Protein AF-A0A7Y2XY31-F1 (afdb_monomer_lite)

Sequence (156 aa):
AKDCLEGRDSQYEDIRRGGICPFLEDECCSIYPARPFSCRCFASTVCCRNGGNALLPPEYLSAATAVSQIIEHVGQFSLWGTLIDVLTQQAVAAEYCSGSRFDDNFAVARENCLMAKPLAGFLIEDEHYEKVTGLVEDILSARLSGRSIEDILNNR

Secondary structure (DSSP, 8-state):
-HHHHTT--------------TTEETTEETTGGG--HHHHS---SS---TTPPPP--HHHHHHHHHHHHHHHHHTTTSEES-HHHHHHHHHHHTT---SHHHHHHHHHHHHHPEEP---------GGGHHHHHHHHHHHHH-EETTEEHHHHHTT-

Radius of gyration: 18.03 Å; chains: 1; bounding box: 48×36×47 Å

Foldseek 3Di:
DVCVVVVHDDPDDPPPPDDDDPQQDPNDRVPVVVDDLVVVLDDAPDDADVVGDGHDDPLSVLLSQQVVLLVLLLQAQQKDADPQLNVLCVCVVVVVDDDDVSVVSPVVSVVGIDGRHHRPDGPGDPVNCVVNVVVVVVQQQDDDPRDGSVCVSVVD

Structure (mmCIF, N/CA/C/O backbone):
data_AF-A0A7Y2XY31-F1
#
_entry.id   AF-A0A7Y2XY31-F1
#
loop_
_atom_site.group_PDB
_atom_site.id
_atom_site.type_symbol
_atom_site.label_atom_id
_atom_site.label_alt_id
_atom_site.label_comp_id
_atom_site.label_asym_id
_atom_site.label_entity_id
_atom_site.label_seq_id
_atom_site.pdbx_PDB_ins_code
_atom_site.Cartn_x
_atom_site.Cartn_y
_atom_site.Cartn_z
_atom_site.occupancy
_atom_site.B_iso_or_equiv
_atom_site.auth_seq_id
_atom_site.auth_comp_id
_atom_site.auth_asym_id
_atom_site.auth_atom_id
_atom_site.pdbx_PDB_model_num
ATOM 1 N N . ALA A 1 1 ? -3.353 12.733 0.406 1.00 57.41 1 ALA A N 1
ATOM 2 C CA . ALA A 1 1 ? -3.757 12.595 1.822 1.00 57.41 1 ALA A CA 1
ATOM 3 C C . ALA A 1 1 ? -3.405 13.829 2.643 1.00 57.41 1 ALA A C 1
ATOM 5 O O . ALA A 1 1 ? -4.330 14.505 3.055 1.00 57.41 1 ALA A O 1
ATOM 6 N N . LYS A 1 2 ? -2.117 14.168 2.836 1.00 63.81 2 LYS A N 1
ATOM 7 C CA . LYS A 1 2 ? -1.704 15.355 3.614 1.00 63.81 2 LYS A CA 1
ATOM 8 C C . LYS A 1 2 ? -2.387 16.649 3.157 1.00 63.81 2 LYS A C 1
ATOM 10 O O . LYS A 1 2 ? -2.986 17.321 3.979 1.00 63.81 2 LYS A O 1
ATOM 15 N N . ASP A 1 3 ? -2.322 16.976 1.866 1.00 69.19 3 ASP A N 1
ATOM 16 C CA . ASP A 1 3 ? -2.943 18.206 1.356 1.00 69.19 3 ASP A CA 1
ATOM 17 C C . ASP A 1 3 ? -4.454 18.217 1.599 1.00 69.19 3 ASP A C 1
ATOM 19 O O . ASP A 1 3 ? -4.955 19.171 2.177 1.00 69.19 3 ASP A O 1
ATOM 23 N N . CYS A 1 4 ? -5.151 17.113 1.307 1.00 67.75 4 CYS A N 1
ATOM 24 C CA . CYS A 1 4 ? -6.585 16.979 1.580 1.00 67.75 4 CYS A CA 1
ATOM 25 C C . CYS A 1 4 ? -6.923 17.119 3.077 1.00 67.75 4 CYS A C 1
ATOM 27 O O . CYS A 1 4 ? -7.852 17.838 3.425 1.00 67.75 4 CYS A O 1
ATOM 29 N N . LEU A 1 5 ? -6.155 16.474 3.967 1.00 65.88 5 LEU A N 1
ATOM 30 C CA . LEU A 1 5 ? -6.322 16.575 5.426 1.00 65.88 5 LEU A CA 1
ATOM 31 C C . LEU A 1 5 ? -6.022 17.985 5.955 1.00 65.88 5 LEU A C 1
ATOM 33 O O . LEU A 1 5 ? -6.547 18.385 6.987 1.00 65.88 5 LEU A O 1
ATOM 37 N N . GLU A 1 6 ? -5.188 18.742 5.246 1.00 78.38 6 GLU A N 1
ATOM 38 C CA . GLU A 1 6 ? -4.853 20.132 5.553 1.00 78.38 6 GLU A CA 1
ATOM 39 C C . GLU A 1 6 ? -5.737 21.134 4.780 1.00 78.38 6 GLU A C 1
ATOM 41 O O . GLU A 1 6 ? -5.449 22.331 4.780 1.00 78.38 6 GLU A O 1
ATOM 46 N N . GLY A 1 7 ? -6.811 20.663 4.128 1.00 75.69 7 GLY A N 1
ATOM 47 C CA . GLY A 1 7 ? -7.782 21.496 3.409 1.00 75.69 7 GLY A CA 1
ATOM 48 C C . GLY A 1 7 ? -7.240 22.157 2.137 1.00 75.69 7 GLY A C 1
ATOM 49 O O . GLY A 1 7 ? -7.753 23.194 1.722 1.00 75.69 7 GLY A O 1
ATOM 50 N N . ARG A 1 8 ? -6.183 21.600 1.538 1.00 79.06 8 ARG A N 1
ATOM 51 C CA . ARG A 1 8 ? -5.575 22.077 0.291 1.00 79.06 8 ARG A CA 1
ATOM 52 C C . ARG A 1 8 ? -5.912 21.165 -0.883 1.00 79.06 8 ARG A C 1
ATOM 54 O O . ARG A 1 8 ? -5.829 19.940 -0.777 1.00 79.06 8 ARG A O 1
ATOM 61 N N . ASP A 1 9 ? -6.180 21.783 -2.028 1.00 70.62 9 ASP A N 1
ATOM 62 C CA . ASP A 1 9 ? -6.310 21.080 -3.302 1.00 70.62 9 ASP A CA 1
ATOM 63 C C . ASP A 1 9 ? -4.943 20.594 -3.795 1.00 70.62 9 ASP A C 1
ATOM 65 O O . ASP A 1 9 ? -3.939 21.310 -3.733 1.00 70.62 9 ASP A O 1
ATOM 69 N N . SER A 1 10 ? -4.894 19.360 -4.299 1.00 61.75 10 SER A N 1
ATOM 70 C CA . SER A 1 10 ? -3.660 18.803 -4.850 1.00 61.75 10 SER A CA 1
ATOM 71 C C . SER A 1 10 ? -3.413 19.332 -6.265 1.00 61.75 10 SER A C 1
ATOM 73 O O . SER A 1 10 ? -4.309 19.266 -7.103 1.00 61.75 10 SER A O 1
ATOM 75 N N . GLN A 1 11 ? -2.191 19.778 -6.563 1.00 58.38 11 GLN A N 1
ATOM 76 C CA . GLN A 1 11 ? -1.798 20.279 -7.892 1.00 58.38 11 GLN A CA 1
ATOM 77 C C . GLN A 1 11 ? -1.346 19.169 -8.864 1.00 58.38 11 GLN A C 1
ATOM 79 O O . GLN A 1 11 ? -0.519 19.418 -9.738 1.00 58.38 11 GLN A O 1
ATOM 84 N N . TYR A 1 12 ? -1.813 17.926 -8.706 1.00 55.22 12 TYR A N 1
ATOM 85 C CA . TYR A 1 12 ? -1.377 16.832 -9.581 1.00 55.22 12 TYR A CA 1
ATOM 86 C C . TYR A 1 12 ? -1.921 17.024 -11.006 1.00 55.22 12 TYR A C 1
ATOM 88 O O . TYR A 1 12 ? -3.079 16.719 -11.285 1.00 55.22 12 TYR A O 1
ATOM 96 N N . GLU A 1 13 ? -1.074 17.494 -11.923 1.00 46.34 13 GLU A N 1
ATOM 97 C CA . GLU A 1 13 ? -1.284 17.301 -13.357 1.00 46.34 13 GLU A CA 1
ATOM 98 C C . GLU A 1 13 ? -1.057 15.818 -13.699 1.00 46.34 13 GLU A C 1
ATOM 100 O O . GLU A 1 13 ? -0.064 15.212 -13.288 1.00 46.34 13 GLU A O 1
ATOM 105 N N . ASP A 1 14 ? -2.003 15.223 -14.429 1.00 45.12 14 ASP A N 1
ATOM 106 C CA . ASP A 1 14 ? -2.063 13.794 -14.766 1.00 45.12 14 ASP A CA 1
ATOM 107 C C . ASP A 1 14 ? -0.974 13.412 -15.789 1.00 45.12 14 ASP A C 1
ATOM 109 O O . ASP A 1 14 ? -1.248 13.109 -16.949 1.00 45.12 14 ASP A O 1
ATOM 113 N N . ILE A 1 15 ? 0.300 13.422 -15.384 1.00 44.75 15 ILE A N 1
ATOM 114 C CA . ILE A 1 15 ? 1.394 12.842 -16.174 1.00 44.75 15 ILE A CA 1
ATOM 115 C C . ILE A 1 15 ? 1.423 11.333 -15.905 1.00 44.75 15 ILE A C 1
ATOM 117 O O . ILE A 1 15 ? 2.388 10.770 -15.386 1.00 44.75 15 ILE A O 1
ATOM 121 N N . ARG A 1 16 ? 0.349 10.631 -16.273 1.00 47.75 16 ARG A N 1
ATOM 122 C CA . ARG A 1 16 ? 0.368 9.169 -16.347 1.00 47.75 16 ARG A CA 1
ATOM 123 C C . ARG A 1 16 ? 1.194 8.736 -17.554 1.00 47.75 16 ARG A C 1
ATOM 125 O O . ARG A 1 16 ? 0.671 8.489 -18.637 1.00 47.75 16 ARG A O 1
ATOM 132 N N . ARG A 1 17 ? 2.507 8.571 -17.371 1.00 47.91 17 ARG A N 1
ATOM 133 C CA . ARG A 1 17 ? 3.322 7.740 -18.276 1.00 47.91 17 ARG A CA 1
ATOM 134 C C . ARG A 1 17 ? 3.030 6.267 -17.976 1.00 47.91 17 ARG A C 1
ATOM 136 O O . ARG A 1 17 ? 3.805 5.587 -17.316 1.00 47.91 17 ARG A O 1
ATOM 143 N N . GLY A 1 18 ? 1.854 5.800 -18.394 1.00 56.00 18 GLY A N 1
ATOM 144 C CA . GLY A 1 18 ? 1.438 4.409 -18.231 1.00 56.00 18 GLY A CA 1
ATOM 145 C C . GLY A 1 18 ? 2.187 3.491 -19.198 1.00 56.00 18 GLY A C 1
ATOM 146 O O . GLY A 1 18 ? 2.050 3.631 -20.410 1.00 56.00 18 GLY A O 1
ATOM 147 N N . GLY A 1 19 ? 2.966 2.554 -18.659 1.00 70.12 19 GLY A N 1
ATOM 148 C CA . GLY A 1 19 ? 3.521 1.409 -19.383 1.00 70.12 19 GLY A CA 1
ATOM 149 C C . GLY A 1 19 ? 2.892 0.100 -18.902 1.00 70.12 19 GLY A C 1
ATOM 150 O O . GLY A 1 19 ? 2.229 0.064 -17.864 1.00 70.12 19 GLY A O 1
ATOM 151 N N . ILE A 1 20 ? 3.103 -0.987 -19.646 1.00 81.88 20 ILE A N 1
ATOM 152 C CA . ILE A 1 20 ? 2.736 -2.334 -19.187 1.00 81.88 20 ILE A CA 1
ATOM 153 C C . ILE A 1 20 ? 3.560 -2.653 -17.931 1.00 81.88 20 ILE A C 1
ATOM 155 O O . ILE A 1 20 ? 4.751 -2.344 -17.874 1.00 81.88 20 ILE A O 1
ATOM 159 N N . CYS A 1 21 ? 2.928 -3.255 -16.919 1.00 87.62 21 CYS A N 1
ATOM 160 C CA . CYS A 1 21 ? 3.628 -3.697 -15.714 1.00 87.62 21 CYS A CA 1
ATOM 161 C C . CYS A 1 21 ? 4.792 -4.631 -16.099 1.00 87.62 21 CYS A C 1
ATOM 163 O O . CYS A 1 21 ? 4.551 -5.610 -16.804 1.00 87.62 21 CYS A O 1
ATOM 165 N N . PRO A 1 22 ? 6.029 -4.393 -15.622 1.00 90.12 22 PRO A N 1
ATOM 166 C CA . PRO A 1 22 ? 7.181 -5.214 -16.002 1.00 90.12 22 PRO A CA 1
ATOM 167 C C . PRO A 1 22 ? 7.117 -6.648 -15.457 1.00 90.12 22 PRO A C 1
ATOM 169 O O . PRO A 1 22 ? 7.883 -7.493 -15.899 1.00 90.12 22 PRO A O 1
ATOM 172 N N . PHE A 1 23 ? 6.210 -6.926 -14.515 1.00 93.31 23 PHE A N 1
ATOM 173 C CA . PHE A 1 23 ? 5.961 -8.261 -13.964 1.00 93.31 23 PHE A CA 1
ATOM 174 C C . PHE A 1 23 ? 4.753 -8.959 -14.605 1.00 93.31 23 PHE A C 1
ATOM 176 O O . PHE A 1 23 ? 4.209 -9.892 -14.016 1.00 93.31 23 PHE A O 1
ATOM 183 N N . LEU A 1 24 ? 4.244 -8.448 -15.730 1.00 92.25 24 LEU A N 1
ATOM 184 C CA . LEU A 1 24 ? 3.150 -9.076 -16.462 1.00 92.25 24 LEU A CA 1
ATOM 185 C C . LEU A 1 24 ? 3.720 -10.104 -17.447 1.00 92.25 24 LEU A C 1
ATOM 187 O O . LEU A 1 24 ? 4.385 -9.739 -18.412 1.00 92.25 24 LEU A O 1
ATOM 191 N N . GLU A 1 25 ? 3.418 -11.374 -17.210 1.00 94.38 25 GLU A N 1
ATOM 192 C CA . GLU A 1 25 ? 3.801 -12.526 -18.028 1.00 94.38 25 GLU A CA 1
ATOM 193 C C . GLU A 1 25 ? 2.535 -13.336 -18.320 1.00 94.38 25 GLU A C 1
ATOM 195 O O . GLU A 1 25 ? 1.814 -13.699 -17.391 1.00 94.38 25 GLU A O 1
ATOM 200 N N . ASP A 1 26 ? 2.223 -13.567 -19.598 1.00 91.94 26 ASP A N 1
ATOM 201 C CA . ASP A 1 26 ? 1.015 -14.288 -20.037 1.00 91.94 26 ASP A CA 1
ATOM 202 C C . ASP A 1 26 ? -0.277 -13.798 -19.351 1.00 91.94 26 ASP A C 1
ATOM 204 O O . ASP A 1 26 ? -1.065 -14.570 -18.806 1.00 91.94 26 ASP A O 1
ATOM 208 N N . GLU A 1 27 ? -0.464 -12.471 -19.319 1.00 86.88 27 GLU A N 1
ATOM 209 C CA . GLU A 1 27 ? -1.599 -11.784 -18.669 1.00 86.88 27 GLU A CA 1
ATOM 210 C C . GLU A 1 27 ? -1.711 -12.016 -17.147 1.00 86.88 27 GLU A C 1
ATOM 212 O O . GLU A 1 27 ? -2.650 -11.554 -16.494 1.00 86.88 27 GLU A O 1
ATOM 217 N N . CYS A 1 28 ? -0.711 -12.660 -16.547 1.00 90.06 28 CYS A N 1
ATOM 218 C CA . CYS A 1 28 ? -0.608 -12.946 -15.126 1.00 90.06 28 CYS A CA 1
ATOM 219 C C . CYS A 1 28 ? 0.562 -12.181 -14.501 1.00 90.06 28 CYS A C 1
ATOM 221 O O . CYS A 1 28 ? 1.540 -11.827 -15.148 1.00 90.06 28 CYS A O 1
ATOM 223 N N . CYS A 1 29 ? 0.477 -11.888 -13.205 1.00 93.12 29 CYS A N 1
ATOM 224 C CA . CYS A 1 29 ? 1.597 -11.253 -12.512 1.00 93.12 29 CYS A CA 1
ATOM 225 C C . CYS A 1 29 ? 2.562 -12.318 -12.007 1.00 93.12 29 CYS A C 1
ATOM 227 O O . CYS A 1 29 ? 2.183 -13.106 -11.139 1.00 93.12 29 CYS A O 1
ATOM 229 N N . SER A 1 30 ? 3.804 -12.296 -12.485 1.00 95.69 30 SER A N 1
ATOM 230 C CA . SER A 1 30 ? 4.824 -13.283 -12.115 1.00 95.69 30 SER A CA 1
ATOM 231 C C . SER A 1 30 ? 5.246 -13.200 -10.645 1.00 95.69 30 SER A C 1
ATOM 233 O O . SER A 1 30 ? 5.670 -14.190 -10.056 1.00 95.69 30 SER A O 1
ATOM 235 N N . ILE A 1 31 ? 5.015 -12.057 -9.992 1.00 95.00 31 ILE A N 1
ATOM 236 C CA . ILE A 1 31 ? 5.262 -11.848 -8.557 1.00 95.00 31 ILE A CA 1
ATOM 237 C C . ILE A 1 31 ? 3.977 -11.873 -7.713 1.00 95.00 31 ILE A C 1
ATOM 239 O O . ILE A 1 31 ? 3.901 -11.207 -6.681 1.00 95.00 31 ILE A O 1
ATOM 243 N N . TYR A 1 32 ? 2.940 -12.619 -8.120 1.00 92.62 32 TYR A N 1
ATOM 244 C CA . TYR A 1 32 ? 1.640 -12.633 -7.427 1.00 92.62 32 TYR A CA 1
ATOM 245 C C . TYR A 1 32 ? 1.723 -12.801 -5.893 1.00 92.62 32 TYR A C 1
ATOM 247 O O . TYR A 1 32 ? 1.004 -12.081 -5.195 1.00 92.62 32 TYR A O 1
ATOM 255 N N . PRO A 1 33 ? 2.590 -13.663 -5.315 1.00 94.06 33 PRO A N 1
ATOM 256 C CA . PRO A 1 33 ? 2.733 -13.770 -3.858 1.00 94.06 33 PRO A CA 1
ATOM 257 C C . PRO A 1 33 ? 3.281 -12.496 -3.196 1.00 94.06 33 PRO A C 1
ATOM 259 O O . PRO A 1 33 ? 2.852 -12.145 -2.102 1.00 94.06 33 PRO A O 1
ATOM 262 N N . ALA A 1 34 ? 4.156 -11.760 -3.884 1.00 92.94 34 ALA A N 1
ATOM 263 C CA . ALA A 1 34 ? 4.779 -10.523 -3.404 1.00 92.94 34 ALA A CA 1
ATOM 264 C C . ALA A 1 34 ? 4.049 -9.245 -3.865 1.00 92.94 34 ALA A C 1
ATOM 266 O O . ALA A 1 34 ? 4.504 -8.135 -3.597 1.00 92.94 34 ALA A O 1
ATOM 267 N N . ARG A 1 35 ? 2.912 -9.380 -4.562 1.00 91.94 35 ARG A N 1
ATOM 268 C CA . ARG A 1 35 ? 2.132 -8.248 -5.076 1.00 91.94 35 ARG A CA 1
ATOM 269 C C . ARG A 1 35 ? 1.737 -7.300 -3.924 1.00 91.94 35 ARG A C 1
ATOM 271 O O . ARG A 1 35 ? 1.142 -7.775 -2.949 1.00 91.94 35 ARG A O 1
ATOM 278 N N . PRO A 1 36 ? 2.007 -5.984 -4.028 1.00 92.69 36 PRO A N 1
ATOM 279 C CA . PRO A 1 36 ? 1.673 -5.030 -2.975 1.00 92.69 36 PRO A CA 1
ATOM 280 C C . PRO A 1 36 ? 0.158 -4.851 -2.850 1.00 92.69 36 PRO A C 1
ATOM 282 O O . PRO A 1 36 ? -0.592 -5.110 -3.797 1.00 92.69 36 PRO A O 1
ATOM 285 N N . PHE A 1 37 ? -0.294 -4.369 -1.688 1.00 94.31 37 PHE A N 1
ATOM 286 C CA . PHE A 1 37 ? -1.715 -4.120 -1.428 1.00 94.31 37 PHE A CA 1
ATOM 287 C C . PHE A 1 37 ? -2.353 -3.218 -2.490 1.00 94.31 37 PHE A C 1
ATOM 289 O O . PHE A 1 37 ? -3.426 -3.549 -2.983 1.00 94.31 37 PHE A O 1
ATOM 296 N N . SER A 1 38 ? -1.650 -2.169 -2.930 1.00 90.31 38 SER A N 1
ATOM 297 C CA . SER A 1 38 ? -2.119 -1.250 -3.975 1.00 90.31 38 SER A CA 1
ATOM 298 C C . SER A 1 38 ? -2.495 -1.949 -5.282 1.00 90.31 38 SER A C 1
ATOM 300 O O . SER A 1 38 ? -3.396 -1.498 -5.968 1.00 90.31 38 SER A O 1
ATOM 302 N N . CYS A 1 39 ? -1.862 -3.073 -5.628 1.00 90.31 39 CYS A N 1
ATOM 303 C CA . CYS A 1 39 ? -2.232 -3.872 -6.798 1.00 90.31 39 CYS A CA 1
ATOM 304 C C . CYS A 1 39 ? -3.300 -4.938 -6.489 1.00 90.31 39 CYS A C 1
ATOM 306 O O . CYS A 1 39 ? -3.918 -5.465 -7.411 1.00 90.31 39 CYS A O 1
ATOM 308 N N . ARG A 1 40 ? -3.484 -5.318 -5.218 1.00 91.25 40 ARG A N 1
ATOM 309 C CA . ARG A 1 40 ? -4.486 -6.306 -4.767 1.00 91.25 40 ARG A CA 1
ATOM 310 C C . ARG A 1 40 ? -5.850 -5.682 -4.505 1.00 91.25 40 ARG A C 1
ATOM 312 O O . ARG A 1 40 ? -6.853 -6.369 -4.647 1.00 91.25 40 ARG A O 1
ATOM 319 N N . CYS A 1 41 ? -5.878 -4.407 -4.132 1.00 91.62 41 CYS A N 1
ATOM 320 C CA . CYS A 1 41 ? -7.103 -3.656 -3.902 1.00 91.62 41 CYS A CA 1
ATOM 321 C C . CYS A 1 41 ? -7.741 -3.151 -5.204 1.00 91.62 41 CYS A C 1
ATOM 323 O O . CYS A 1 41 ? -8.699 -2.397 -5.151 1.00 91.62 41 CYS A O 1
ATOM 325 N N . PHE A 1 42 ? -7.230 -3.521 -6.381 1.00 86.81 42 PHE A N 1
ATOM 326 C CA . PHE A 1 42 ? -7.971 -3.331 -7.625 1.00 86.81 42 PHE A CA 1
ATOM 327 C C . PHE A 1 42 ? -8.906 -4.517 -7.827 1.00 86.81 42 PHE A C 1
ATOM 329 O O . PHE A 1 42 ? -8.461 -5.649 -8.018 1.00 86.81 42 PHE A O 1
ATOM 336 N N . ALA A 1 43 ? -10.203 -4.242 -7.808 1.00 87.88 43 ALA A N 1
ATOM 337 C CA . ALA A 1 43 ? -11.247 -5.222 -8.053 1.00 87.88 43 ALA A CA 1
ATOM 338 C C . ALA A 1 43 ? -12.246 -4.686 -9.083 1.00 87.88 43 ALA A C 1
ATOM 340 O O . ALA A 1 43 ? -12.258 -3.499 -9.413 1.00 87.88 43 ALA A O 1
ATOM 341 N N . SER A 1 44 ? -13.094 -5.570 -9.598 1.00 90.25 44 SER A N 1
ATOM 342 C CA . SER A 1 44 ? -14.297 -5.151 -10.299 1.00 90.25 44 SER A CA 1
ATOM 343 C C . SER A 1 44 ? -15.420 -6.158 -10.101 1.00 90.25 44 SER A C 1
ATOM 345 O O . SER A 1 44 ? -15.184 -7.363 -10.053 1.00 90.25 44 SER A O 1
ATOM 347 N N . THR A 1 45 ? -16.649 -5.659 -10.000 1.00 90.88 45 THR A N 1
ATOM 348 C CA . THR A 1 45 ? -17.871 -6.473 -9.970 1.00 90.88 45 THR A CA 1
ATOM 349 C C . THR A 1 45 ? -18.260 -7.006 -11.349 1.00 90.88 45 THR A C 1
ATOM 351 O O . THR A 1 45 ? -19.168 -7.829 -11.457 1.00 90.88 45 THR A O 1
ATOM 354 N N . VAL A 1 46 ? -17.579 -6.560 -12.410 1.00 89.50 46 VAL A N 1
ATOM 355 C CA . VAL A 1 46 ? -17.792 -6.999 -13.791 1.00 89.50 46 VAL A CA 1
ATOM 356 C C . VAL A 1 46 ? -16.467 -7.396 -14.436 1.00 89.50 46 VAL A C 1
ATOM 358 O O . VAL A 1 46 ? -15.398 -6.949 -14.030 1.00 89.50 46 VAL A O 1
ATOM 361 N N . CYS A 1 47 ? -16.523 -8.225 -15.479 1.00 87.00 47 CYS A N 1
ATOM 362 C CA . CYS A 1 47 ? -15.343 -8.506 -16.290 1.00 87.00 47 CYS A CA 1
ATOM 363 C C . CYS A 1 47 ? -14.933 -7.238 -17.056 1.00 87.00 47 CYS A C 1
ATOM 365 O O . CYS A 1 47 ? -15.705 -6.716 -17.870 1.00 87.00 47 CYS A O 1
ATOM 367 N N . CYS A 1 48 ? -13.730 -6.733 -16.779 1.00 83.56 48 CYS A N 1
ATOM 368 C CA . CYS A 1 48 ? -13.181 -5.569 -17.463 1.00 83.56 48 CYS A CA 1
ATOM 369 C C . CYS A 1 48 ? -12.976 -5.870 -18.956 1.00 83.56 48 CYS A C 1
ATOM 371 O O . CYS A 1 48 ? -12.518 -6.946 -19.332 1.00 83.56 48 CYS A O 1
ATOM 373 N N . ARG A 1 49 ? -13.295 -4.898 -19.814 1.00 81.88 49 ARG A N 1
ATOM 374 C CA . ARG A 1 49 ? -13.006 -4.939 -21.257 1.00 81.88 49 ARG A CA 1
ATOM 375 C C . ARG A 1 49 ? -11.911 -3.934 -21.590 1.00 81.88 49 ARG A C 1
ATOM 377 O O . ARG A 1 49 ? -11.714 -2.979 -20.843 1.00 81.88 49 ARG A O 1
ATOM 384 N N . ASN A 1 50 ? -11.249 -4.105 -22.732 1.00 75.25 50 ASN A N 1
ATOM 385 C CA . ASN A 1 50 ? -10.289 -3.118 -23.230 1.00 75.25 50 ASN A CA 1
ATOM 386 C C . ASN A 1 50 ? -10.950 -1.736 -23.344 1.00 75.25 50 ASN A C 1
ATOM 388 O O . ASN A 1 50 ? -11.999 -1.600 -23.973 1.00 75.25 50 ASN A O 1
ATOM 392 N N . GLY A 1 51 ? -10.351 -0.728 -22.704 1.00 74.19 51 GLY A N 1
ATOM 393 C CA . GLY A 1 51 ? -10.898 0.633 -22.623 1.00 74.19 51 GLY A CA 1
ATOM 394 C C . GLY A 1 51 ? -12.112 0.795 -21.696 1.00 74.19 51 GLY A C 1
ATOM 395 O O . GLY A 1 51 ? -12.676 1.883 -21.624 1.00 74.19 51 GLY A O 1
ATOM 396 N N . GLY A 1 52 ? -12.534 -0.264 -21.002 1.00 76.00 52 GLY A N 1
ATOM 397 C CA . GLY A 1 52 ? -13.587 -0.217 -19.993 1.00 76.00 52 GLY A CA 1
ATOM 398 C C . GLY A 1 52 ? -13.051 0.177 -18.617 1.00 76.00 52 GLY A C 1
ATOM 399 O O . GLY A 1 52 ? -11.885 -0.045 -18.299 1.00 76.00 52 GLY A O 1
ATOM 400 N N . ASN A 1 53 ? -13.931 0.725 -17.782 1.00 81.44 53 ASN A N 1
ATOM 401 C CA . ASN A 1 53 ? -13.614 1.052 -16.395 1.00 81.44 53 ASN A CA 1
ATOM 402 C C . ASN A 1 53 ? -13.929 -0.131 -15.476 1.00 81.44 53 ASN A C 1
ATOM 404 O O . ASN A 1 53 ? -14.918 -0.839 -15.685 1.00 81.44 53 ASN A O 1
ATOM 408 N N . ALA A 1 54 ? -13.120 -0.306 -14.433 1.00 86.50 54 ALA A N 1
ATOM 409 C CA . ALA A 1 54 ? -13.478 -1.187 -13.331 1.00 86.50 54 ALA A CA 1
ATOM 410 C C . ALA A 1 54 ? -14.701 -0.610 -12.602 1.00 86.50 54 ALA A C 1
ATOM 412 O O . ALA A 1 54 ? -14.697 0.552 -12.197 1.00 86.50 54 ALA A O 1
ATOM 413 N N . LEU A 1 55 ? -15.747 -1.420 -12.444 1.00 89.31 55 LEU A N 1
ATOM 414 C CA . LEU A 1 55 ? -16.903 -1.081 -11.616 1.00 89.31 55 LEU A CA 1
ATOM 415 C C . LEU A 1 55 ? -16.699 -1.609 -10.196 1.00 89.31 55 LEU A C 1
ATOM 417 O O . LEU A 1 55 ? -16.433 -2.799 -10.026 1.00 89.31 55 LEU A O 1
ATOM 421 N N . LEU A 1 56 ? -16.837 -0.738 -9.200 1.00 89.69 56 LEU A N 1
ATOM 422 C CA . LEU A 1 56 ? -16.635 -1.026 -7.780 1.00 89.69 56 LEU A CA 1
ATOM 423 C C . LEU A 1 56 ? -17.811 -0.475 -6.958 1.00 89.69 56 LEU A C 1
ATOM 425 O O . LEU A 1 56 ? -18.379 0.546 -7.349 1.00 89.69 56 LEU A O 1
ATOM 429 N N . PRO A 1 57 ? -18.171 -1.106 -5.825 1.00 88.81 57 PRO A N 1
ATOM 430 C CA . PRO A 1 57 ? -19.043 -0.477 -4.837 1.00 88.81 57 PRO A CA 1
ATOM 431 C C . PRO A 1 57 ? -18.401 0.822 -4.311 1.00 88.81 57 PRO A C 1
ATOM 433 O O . PRO A 1 57 ? -17.188 0.813 -4.079 1.00 88.81 57 PRO A O 1
ATOM 436 N N . PRO A 1 58 ? -19.162 1.911 -4.103 1.00 84.31 58 PRO A N 1
ATOM 437 C CA . PRO A 1 58 ? -18.621 3.192 -3.634 1.00 84.31 58 PRO A CA 1
ATOM 438 C C . PRO A 1 58 ? -17.763 3.077 -2.362 1.00 84.31 58 PRO A C 1
ATOM 440 O O . PRO A 1 58 ? -16.631 3.554 -2.320 1.00 84.31 58 PRO A O 1
ATOM 443 N N . GLU A 1 59 ? -18.232 2.313 -1.373 1.00 91.06 59 GLU A N 1
ATOM 444 C CA . GLU A 1 59 ? -17.552 2.124 -0.088 1.00 91.06 59 GLU A CA 1
ATOM 445 C C . GLU A 1 59 ? -16.200 1.399 -0.199 1.00 91.06 59 GLU A C 1
ATOM 447 O O . GLU A 1 59 ? -15.354 1.498 0.693 1.00 91.06 59 GLU A O 1
ATOM 452 N N . TYR A 1 60 ? -15.978 0.662 -1.291 1.00 92.25 60 TYR A N 1
ATOM 453 C CA . TYR A 1 60 ? -14.781 -0.151 -1.468 1.00 92.25 60 TYR A CA 1
ATOM 454 C C . TYR A 1 60 ? -13.528 0.716 -1.612 1.00 92.25 60 TYR A C 1
ATOM 456 O O . TYR A 1 60 ? -12.472 0.365 -1.084 1.00 92.25 60 TYR A O 1
ATOM 464 N N . LEU A 1 61 ? -13.629 1.862 -2.295 1.00 89.50 61 LEU A N 1
ATOM 465 C CA . LEU A 1 61 ? -12.487 2.757 -2.472 1.00 89.50 61 LEU A CA 1
ATOM 466 C C . LEU A 1 61 ? -12.094 3.430 -1.150 1.00 89.50 61 LEU A C 1
ATOM 468 O O . LEU A 1 61 ? -10.903 3.521 -0.846 1.00 89.50 61 LEU A O 1
ATOM 472 N N . SER A 1 62 ? -13.072 3.834 -0.334 1.00 92.25 62 SER A N 1
ATOM 473 C CA . SER A 1 62 ? -12.817 4.353 1.016 1.00 92.25 62 SER A CA 1
ATOM 474 C C . SER A 1 62 ? -12.196 3.288 1.917 1.00 92.25 62 SER A C 1
ATOM 476 O O . SER A 1 62 ? -11.212 3.565 2.597 1.00 92.25 62 SER A O 1
ATOM 478 N N . ALA A 1 63 ? -12.690 2.046 1.863 1.00 94.25 63 ALA A N 1
ATOM 479 C CA . ALA A 1 63 ? -12.095 0.928 2.592 1.00 94.25 63 ALA A CA 1
ATOM 480 C C . ALA A 1 63 ? -10.643 0.662 2.159 1.00 94.25 63 ALA A C 1
ATOM 482 O O . ALA A 1 63 ? -9.750 0.573 3.000 1.00 94.25 63 ALA A O 1
ATOM 483 N N . ALA A 1 64 ? -10.375 0.586 0.852 1.00 94.25 64 ALA A N 1
ATOM 484 C CA . ALA A 1 64 ? -9.024 0.396 0.326 1.00 94.25 64 ALA A CA 1
ATOM 485 C C . ALA A 1 64 ? -8.085 1.547 0.724 1.00 94.25 64 ALA A C 1
ATOM 487 O O . ALA A 1 64 ? -6.931 1.310 1.083 1.00 94.25 64 ALA A O 1
ATOM 488 N N . THR A 1 65 ? -8.588 2.783 0.720 1.00 92.06 65 THR A N 1
ATOM 489 C CA . THR A 1 65 ? -7.840 3.963 1.170 1.00 92.06 65 THR A CA 1
ATOM 490 C C . THR A 1 65 ? -7.501 3.861 2.655 1.00 92.06 65 THR A C 1
ATOM 492 O O . THR A 1 65 ? -6.332 4.001 3.012 1.00 92.06 65 THR A O 1
ATOM 495 N N . ALA A 1 66 ? -8.474 3.529 3.509 1.00 93.56 66 ALA A N 1
ATOM 496 C CA . ALA A 1 66 ? -8.259 3.351 4.943 1.00 93.56 66 ALA A CA 1
ATOM 497 C C . ALA A 1 66 ? -7.233 2.242 5.240 1.00 93.56 66 ALA A C 1
ATOM 499 O O . ALA A 1 66 ? -6.323 2.432 6.046 1.00 93.56 66 ALA A O 1
ATOM 500 N N . VAL A 1 67 ? -7.300 1.109 4.534 1.00 94.75 67 VAL A N 1
ATOM 501 C CA . VAL A 1 67 ? -6.301 0.036 4.673 1.00 94.75 67 VAL A CA 1
ATOM 502 C C . VAL A 1 67 ? -4.918 0.500 4.209 1.00 94.75 67 VAL A C 1
ATOM 504 O O . VAL A 1 67 ? -3.928 0.243 4.891 1.00 94.75 67 VAL A O 1
ATOM 507 N N . SER A 1 68 ? -4.820 1.232 3.094 1.00 93.12 68 SER A N 1
ATOM 508 C CA . SER A 1 68 ? -3.543 1.796 2.636 1.00 93.12 68 SER A CA 1
ATOM 509 C C . SER A 1 68 ? -2.942 2.765 3.658 1.00 93.12 68 SER A C 1
ATOM 511 O O . SER A 1 68 ? -1.729 2.762 3.849 1.00 93.12 68 SER A O 1
ATOM 513 N N . GLN A 1 69 ? -3.776 3.561 4.328 1.00 91.44 69 GLN A N 1
ATOM 514 C CA . GLN A 1 69 ? -3.374 4.472 5.400 1.00 91.44 69 GLN A CA 1
ATOM 515 C C . GLN A 1 69 ? -2.840 3.727 6.637 1.00 91.44 69 GLN A C 1
ATOM 517 O O . GLN A 1 69 ? -1.852 4.156 7.232 1.00 91.44 69 GLN A O 1
ATOM 522 N N . ILE A 1 70 ? -3.434 2.581 6.995 1.00 92.62 70 ILE A N 1
ATOM 523 C CA . ILE A 1 70 ? -2.905 1.698 8.052 1.00 92.62 70 ILE A CA 1
ATOM 524 C C . ILE A 1 70 ? -1.543 1.134 7.639 1.00 92.62 70 ILE A C 1
ATOM 526 O O . ILE A 1 70 ? -0.609 1.160 8.435 1.00 92.62 70 ILE A O 1
ATOM 530 N N . ILE A 1 71 ? -1.401 0.652 6.399 1.00 92.50 71 ILE A N 1
ATOM 531 C CA . ILE A 1 71 ? -0.131 0.098 5.901 1.00 92.50 71 ILE A CA 1
ATOM 532 C C . ILE A 1 71 ? 0.971 1.164 5.905 1.00 92.50 71 ILE A C 1
ATOM 534 O O . ILE A 1 71 ? 2.085 0.870 6.337 1.00 92.50 71 ILE A O 1
ATOM 538 N N . GLU A 1 72 ? 0.675 2.392 5.469 1.00 91.69 72 GLU A N 1
ATOM 539 C CA . GLU A 1 72 ? 1.622 3.512 5.541 1.00 91.69 72 GLU A CA 1
ATOM 540 C C . GLU A 1 72 ? 2.075 3.755 6.989 1.00 91.69 72 GLU A C 1
ATOM 542 O O . GLU A 1 72 ? 3.270 3.872 7.255 1.00 91.69 72 GLU A O 1
ATOM 547 N N . HIS A 1 73 ? 1.142 3.740 7.943 1.00 90.50 73 HIS A N 1
ATOM 548 C CA . HIS A 1 73 ? 1.460 3.937 9.354 1.00 90.50 73 HIS A CA 1
ATOM 549 C C . HIS A 1 73 ? 2.315 2.812 9.946 1.00 90.50 73 HIS A C 1
ATOM 551 O O . HIS A 1 73 ? 3.287 3.099 10.647 1.00 90.50 73 HIS A O 1
ATOM 557 N N . VAL A 1 74 ? 2.001 1.548 9.638 1.00 88.12 74 VAL A N 1
ATOM 558 C CA . VAL A 1 74 ? 2.830 0.391 10.024 1.00 88.12 74 VAL A CA 1
ATOM 559 C C . VAL A 1 74 ? 4.238 0.533 9.446 1.00 88.12 74 VAL A C 1
ATOM 561 O O . VAL A 1 74 ? 5.223 0.263 10.130 1.00 88.12 74 VAL A O 1
ATOM 564 N N . GLY A 1 75 ? 4.334 0.974 8.192 1.00 87.06 75 GLY A N 1
ATOM 565 C CA . GLY A 1 75 ? 5.585 1.178 7.473 1.00 87.06 75 GLY A CA 1
ATOM 566 C C . GLY A 1 75 ? 6.325 2.467 7.825 1.00 87.06 75 GLY A C 1
ATOM 567 O O . GLY A 1 75 ? 7.279 2.787 7.120 1.00 87.06 75 GLY A O 1
ATOM 568 N N . GLN A 1 76 ? 5.914 3.216 8.857 1.00 87.62 76 GLN A N 1
ATOM 569 C CA . GLN A 1 76 ? 6.521 4.498 9.228 1.00 87.62 76 GLN A CA 1
ATOM 570 C C . GLN A 1 76 ? 8.056 4.449 9.218 1.00 87.62 76 GLN A C 1
ATOM 572 O O . GLN A 1 76 ? 8.673 3.474 9.648 1.00 87.62 76 GLN A O 1
ATOM 577 N N . PHE A 1 77 ? 8.672 5.515 8.703 1.00 85.12 77 PHE A N 1
ATOM 578 C CA . PHE A 1 77 ? 10.123 5.620 8.483 1.00 85.12 77 PHE A CA 1
ATOM 579 C C . PHE A 1 77 ? 10.709 4.665 7.426 1.00 85.12 77 PHE A C 1
ATOM 581 O O . PHE A 1 77 ? 11.925 4.643 7.247 1.00 85.12 77 PHE A O 1
ATOM 588 N N . SER A 1 78 ? 9.876 3.937 6.680 1.00 90.75 78 SER A N 1
ATOM 589 C CA . SER A 1 78 ? 10.272 3.222 5.459 1.00 90.75 78 SER A CA 1
ATOM 590 C C . SER A 1 78 ? 9.910 4.022 4.204 1.00 90.75 78 SER A C 1
ATOM 592 O O . SER A 1 78 ? 9.219 5.042 4.271 1.00 90.75 78 SER A O 1
ATOM 594 N N . LEU A 1 79 ? 10.381 3.562 3.043 1.00 92.12 79 LEU A N 1
ATOM 595 C CA . LEU A 1 79 ? 10.028 4.150 1.750 1.00 92.12 79 LEU A CA 1
AT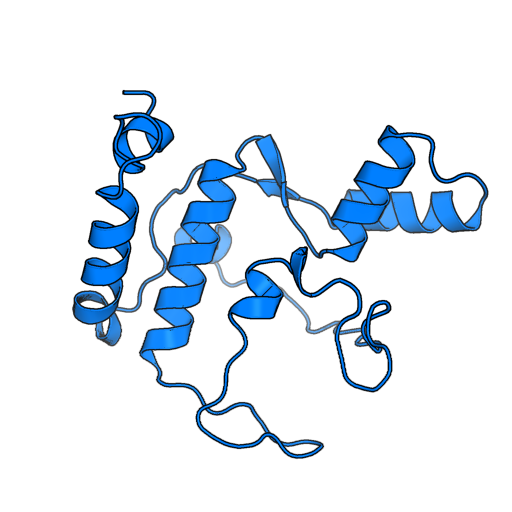OM 596 C C . LEU A 1 79 ? 8.572 3.835 1.376 1.00 92.12 79 LEU A C 1
ATOM 598 O O . LEU A 1 79 ? 8.108 2.707 1.534 1.00 92.12 79 LEU A O 1
ATOM 602 N N . TRP A 1 80 ? 7.884 4.829 0.824 1.00 91.12 80 TRP A N 1
ATOM 603 C CA . TRP A 1 80 ? 6.515 4.766 0.326 1.00 91.12 80 TRP A CA 1
ATOM 604 C C . TRP A 1 80 ? 6.462 5.294 -1.108 1.00 91.12 80 TRP A C 1
ATOM 606 O O . TRP A 1 80 ? 6.907 6.406 -1.379 1.00 91.12 80 TRP A O 1
ATOM 616 N N . GLY A 1 81 ? 5.919 4.520 -2.043 1.00 90.12 81 GLY A N 1
ATOM 617 C CA . GLY A 1 81 ? 5.891 4.909 -3.452 1.00 90.12 81 GLY A CA 1
ATOM 618 C C . GLY A 1 81 ? 5.365 3.804 -4.356 1.00 90.12 81 GLY A C 1
ATOM 619 O O . GLY A 1 81 ? 4.752 2.838 -3.895 1.00 90.12 81 GLY A O 1
ATOM 620 N N . THR A 1 82 ? 5.611 3.939 -5.661 1.00 90.25 82 THR A N 1
ATOM 621 C CA . THR A 1 82 ? 5.307 2.857 -6.601 1.00 90.25 82 THR A CA 1
ATOM 622 C C . THR A 1 82 ? 6.206 1.651 -6.324 1.00 90.25 82 THR A C 1
ATOM 624 O O . THR A 1 82 ? 7.323 1.789 -5.823 1.00 90.25 82 THR A O 1
ATOM 627 N N . LEU A 1 83 ? 5.739 0.450 -6.681 1.00 91.44 83 LEU A N 1
ATOM 628 C CA . LEU A 1 83 ? 6.529 -0.773 -6.513 1.00 91.44 83 LEU A CA 1
ATOM 629 C C . LEU A 1 83 ? 7.907 -0.663 -7.186 1.00 91.44 83 LEU A C 1
ATOM 631 O O . LEU A 1 83 ? 8.896 -1.127 -6.631 1.00 91.44 83 LEU A O 1
ATOM 635 N N . ILE A 1 84 ? 7.973 -0.041 -8.365 1.00 90.94 84 ILE A N 1
ATOM 636 C CA . ILE A 1 84 ? 9.211 0.072 -9.141 1.00 90.94 84 ILE A CA 1
ATOM 637 C C . ILE A 1 84 ? 10.201 1.021 -8.472 1.00 90.94 84 ILE A C 1
ATOM 639 O O . ILE A 1 84 ? 11.377 0.675 -8.364 1.00 90.94 84 ILE A O 1
ATOM 643 N N . ASP A 1 85 ? 9.741 2.167 -7.967 1.00 92.06 85 ASP A N 1
ATOM 644 C CA . ASP A 1 85 ? 10.622 3.118 -7.283 1.00 92.06 85 ASP A CA 1
ATOM 645 C C . ASP A 1 85 ? 11.187 2.508 -5.989 1.00 92.06 85 ASP A C 1
ATOM 647 O O . ASP A 1 85 ? 12.395 2.559 -5.745 1.00 92.06 85 ASP A O 1
ATOM 651 N N . VAL A 1 86 ? 10.334 1.843 -5.196 1.00 92.50 86 VAL A N 1
ATOM 652 C CA . VAL A 1 86 ? 10.753 1.177 -3.952 1.00 92.50 86 VAL A CA 1
ATOM 653 C C . VAL A 1 86 ? 11.748 0.051 -4.241 1.00 92.50 86 VAL A C 1
ATOM 655 O O . VAL A 1 86 ? 12.789 -0.019 -3.590 1.00 92.50 86 VAL A O 1
ATOM 658 N N . LEU A 1 87 ? 11.479 -0.809 -5.229 1.00 92.00 87 LEU A N 1
ATOM 659 C CA . LEU A 1 87 ? 12.403 -1.887 -5.598 1.00 92.00 87 LEU A CA 1
ATOM 660 C C . LEU A 1 87 ? 13.730 -1.352 -6.139 1.00 92.00 87 LEU A C 1
ATOM 662 O O . LEU A 1 87 ? 1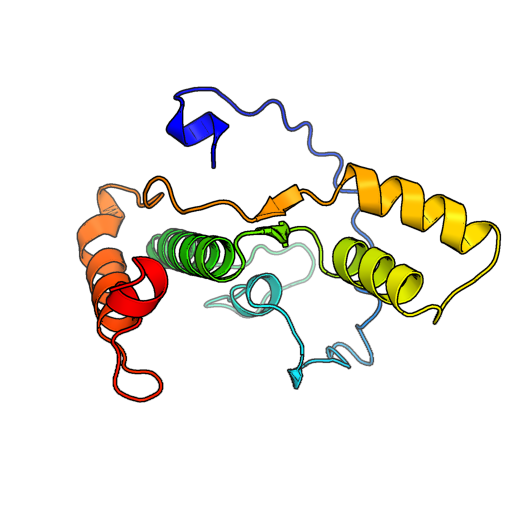4.772 -1.916 -5.821 1.00 92.00 87 LEU A O 1
ATOM 666 N N . THR A 1 88 ? 13.713 -0.260 -6.905 1.00 91.94 88 THR A N 1
ATOM 667 C CA . THR A 1 88 ? 14.936 0.375 -7.420 1.00 91.94 88 THR A CA 1
ATOM 668 C C . THR A 1 88 ? 15.818 0.862 -6.271 1.00 91.94 88 THR A C 1
ATOM 670 O O . THR A 1 88 ? 17.010 0.561 -6.237 1.00 91.94 88 THR A O 1
ATOM 673 N N . GLN A 1 89 ? 15.232 1.541 -5.282 1.00 92.31 89 GLN A N 1
ATOM 674 C CA . GLN A 1 89 ? 15.944 1.990 -4.081 1.00 92.31 89 GLN A CA 1
ATOM 675 C C . GLN A 1 89 ? 16.526 0.820 -3.273 1.00 92.31 89 GLN A C 1
ATOM 677 O O . GLN A 1 89 ? 17.683 0.865 -2.859 1.00 92.31 89 GLN A O 1
ATOM 682 N N . GLN A 1 90 ? 15.744 -0.246 -3.076 1.00 91.44 90 GLN A N 1
ATOM 683 C CA . GLN A 1 90 ? 16.186 -1.436 -2.342 1.00 91.44 90 GLN A CA 1
ATOM 684 C C . GLN A 1 90 ? 17.294 -2.197 -3.084 1.00 91.44 90 GLN A C 1
ATOM 686 O O . GLN A 1 90 ? 18.258 -2.635 -2.462 1.00 91.44 90 GLN A O 1
ATOM 691 N N . ALA A 1 91 ? 17.195 -2.326 -4.410 1.00 91.94 91 ALA A N 1
ATOM 692 C CA . ALA A 1 91 ? 18.190 -3.019 -5.224 1.00 91.94 91 ALA A CA 1
ATOM 693 C C . ALA A 1 91 ? 19.552 -2.313 -5.200 1.00 91.94 91 ALA A C 1
ATOM 695 O O . ALA A 1 91 ? 20.579 -2.985 -5.127 1.00 91.94 91 ALA A O 1
ATOM 696 N N . VAL A 1 92 ? 19.566 -0.975 -5.214 1.00 89.62 92 VAL A N 1
ATOM 697 C CA . VAL A 1 92 ? 20.801 -0.187 -5.071 1.00 89.62 92 VAL A CA 1
ATOM 698 C C . VAL A 1 92 ? 21.381 -0.333 -3.665 1.00 89.62 92 VAL A C 1
ATOM 700 O O . VAL A 1 92 ? 22.571 -0.602 -3.529 1.00 89.62 92 VAL A O 1
ATOM 703 N N . ALA A 1 93 ? 20.554 -0.225 -2.619 1.00 88.94 93 ALA A N 1
ATOM 704 C CA . ALA A 1 93 ? 21.006 -0.382 -1.233 1.00 88.94 93 ALA A CA 1
ATOM 705 C C . ALA A 1 93 ? 21.585 -1.779 -0.937 1.00 88.94 93 ALA A C 1
ATOM 707 O O . ALA A 1 93 ? 22.461 -1.911 -0.086 1.00 88.94 93 ALA A O 1
ATOM 708 N N . ALA A 1 94 ? 21.105 -2.808 -1.639 1.00 92.44 94 ALA A N 1
ATOM 709 C CA . ALA A 1 94 ? 21.584 -4.184 -1.542 1.00 92.44 94 ALA A CA 1
ATOM 710 C C . ALA A 1 94 ? 22.684 -4.539 -2.565 1.00 92.44 94 ALA A C 1
ATOM 712 O O . ALA A 1 94 ? 23.044 -5.708 -2.680 1.00 92.44 94 ALA A O 1
ATOM 713 N N . GLU A 1 95 ? 23.198 -3.559 -3.318 1.00 90.44 95 GLU A N 1
ATOM 714 C CA . GLU A 1 95 ? 24.259 -3.732 -4.324 1.00 90.44 95 GLU A CA 1
ATOM 715 C C . GLU A 1 95 ? 23.919 -4.736 -5.449 1.00 90.44 95 GLU A C 1
ATOM 717 O O . GLU A 1 95 ? 24.801 -5.302 -6.095 1.00 90.44 95 GLU A O 1
ATOM 722 N N . TYR A 1 96 ? 22.630 -4.946 -5.740 1.00 89.75 96 TYR A N 1
ATOM 723 C CA . TYR A 1 96 ? 22.186 -5.861 -6.801 1.00 89.75 96 TYR A CA 1
ATOM 724 C C . TYR A 1 96 ? 22.284 -5.271 -8.212 1.00 89.75 96 TYR A C 1
ATOM 726 O O . TYR A 1 96 ? 22.163 -6.005 -9.195 1.00 89.75 96 TYR A O 1
ATOM 734 N N . CYS A 1 97 ? 22.447 -3.956 -8.346 1.00 83.75 97 CYS A N 1
ATOM 735 C CA . CYS A 1 97 ? 22.428 -3.259 -9.630 1.00 83.75 97 CYS A CA 1
ATOM 736 C C . CYS A 1 97 ? 23.554 -2.224 -9.709 1.00 83.75 97 CYS A C 1
ATOM 738 O O . CYS A 1 97 ? 23.825 -1.524 -8.738 1.00 83.75 97 CYS A O 1
ATOM 740 N N . SER A 1 98 ? 24.188 -2.106 -10.878 1.00 78.06 98 SER A N 1
ATOM 741 C CA . SER A 1 98 ? 25.194 -1.078 -11.167 1.00 78.06 98 SER A CA 1
ATOM 742 C C . SER A 1 98 ? 25.159 -0.656 -12.641 1.00 78.06 98 SER A C 1
ATOM 744 O O . SER A 1 98 ? 24.692 -1.403 -13.505 1.00 78.06 98 SER A O 1
ATOM 746 N N . GLY A 1 99 ? 25.650 0.554 -12.929 1.00 82.50 99 GLY A N 1
ATOM 747 C CA . GLY A 1 99 ? 25.777 1.109 -14.279 1.00 82.50 99 GLY A CA 1
ATOM 748 C C . GLY A 1 99 ? 24.854 2.302 -14.549 1.00 82.50 99 GLY A C 1
ATOM 749 O O . GLY A 1 99 ? 23.826 2.473 -13.902 1.00 82.50 99 GLY A O 1
ATOM 750 N N . SER A 1 100 ? 25.193 3.094 -15.571 1.00 78.44 100 SER A N 1
ATOM 751 C CA . SER A 1 100 ? 24.611 4.429 -15.803 1.00 78.44 100 SER A CA 1
ATOM 752 C C . SER A 1 100 ? 23.085 4.463 -15.918 1.00 78.44 100 SER A C 1
ATOM 754 O O . SER A 1 100 ? 22.442 5.360 -15.389 1.00 78.44 100 SER A O 1
ATOM 756 N N . ARG A 1 101 ? 22.472 3.461 -16.560 1.00 78.62 101 ARG A N 1
ATOM 757 C CA . ARG A 1 101 ? 21.005 3.378 -16.674 1.00 78.62 101 ARG A CA 1
ATOM 758 C C . ARG A 1 101 ? 20.319 3.160 -15.319 1.00 78.62 101 ARG A C 1
ATOM 760 O O . ARG A 1 101 ? 19.187 3.598 -15.131 1.00 78.62 101 ARG A O 1
ATOM 767 N N . PHE A 1 102 ? 20.968 2.444 -14.402 1.00 82.50 102 PHE A N 1
ATOM 768 C CA . PHE A 1 102 ? 20.450 2.262 -13.048 1.00 82.50 102 PHE A CA 1
ATOM 769 C C . PHE A 1 102 ? 20.617 3.531 -12.222 1.00 82.50 102 PHE A C 1
ATOM 771 O O . PHE A 1 102 ? 19.705 3.850 -11.469 1.00 82.50 102 PHE A O 1
ATOM 778 N N . ASP A 1 103 ? 21.708 4.273 -12.417 1.00 85.06 103 ASP A N 1
ATOM 779 C CA . ASP A 1 103 ? 21.942 5.549 -11.734 1.00 85.06 103 ASP A CA 1
ATOM 780 C C . ASP A 1 103 ? 20.850 6.579 -12.081 1.00 85.06 103 ASP A C 1
ATOM 782 O O . ASP A 1 103 ? 20.287 7.208 -11.183 1.00 85.06 103 ASP A O 1
ATOM 786 N N . ASP A 1 104 ? 20.470 6.676 -13.362 1.00 87.25 104 ASP A N 1
ATOM 787 C CA . ASP A 1 104 ? 19.371 7.543 -13.814 1.00 87.25 104 ASP A CA 1
ATOM 788 C C . ASP A 1 104 ? 18.027 7.137 -13.180 1.00 87.25 104 ASP A C 1
ATOM 790 O O . ASP A 1 104 ? 17.302 7.968 -12.628 1.00 87.25 104 ASP A O 1
ATOM 794 N N . ASN A 1 105 ? 17.695 5.840 -13.212 1.00 87.06 105 ASN A N 1
ATOM 795 C CA . ASN A 1 105 ? 16.461 5.323 -12.611 1.00 87.06 105 ASN A CA 1
ATOM 796 C C . ASN A 1 105 ? 16.443 5.500 -11.088 1.00 87.06 105 ASN A C 1
ATOM 798 O O . ASN A 1 105 ? 15.389 5.754 -10.508 1.00 87.06 105 ASN A O 1
ATOM 802 N N . PHE A 1 106 ? 17.595 5.364 -10.435 1.00 90.75 106 PHE A N 1
ATOM 803 C CA . PHE A 1 106 ? 17.742 5.550 -9.000 1.00 90.75 106 PHE A CA 1
ATOM 804 C C . PHE A 1 106 ? 17.495 7.002 -8.593 1.00 90.75 106 PHE A C 1
ATOM 806 O O . PHE A 1 106 ? 16.781 7.238 -7.619 1.00 90.75 106 PHE A O 1
ATOM 813 N N . ALA A 1 107 ? 18.022 7.971 -9.348 1.00 89.88 107 ALA A N 1
ATOM 814 C CA . ALA A 1 107 ? 17.756 9.386 -9.107 1.00 89.88 107 ALA A CA 1
ATOM 815 C C . ALA A 1 107 ? 16.250 9.693 -9.180 1.00 89.88 107 ALA A C 1
ATOM 817 O O . ALA A 1 107 ? 15.695 10.276 -8.249 1.00 89.88 107 ALA A O 1
ATOM 818 N N . VAL A 1 108 ? 15.568 9.199 -10.220 1.00 90.19 108 VAL A N 1
ATOM 819 C CA . VAL A 1 108 ? 14.110 9.347 -10.378 1.00 90.19 108 VAL A CA 1
ATOM 820 C C . VAL A 1 108 ? 13.346 8.667 -9.236 1.00 90.19 108 VAL A C 1
ATOM 822 O O . VAL A 1 108 ? 12.473 9.276 -8.619 1.00 90.19 108 VAL A O 1
ATOM 825 N N . ALA A 1 109 ? 13.695 7.424 -8.898 1.00 90.69 109 ALA A N 1
ATOM 826 C CA . ALA A 1 109 ? 13.057 6.687 -7.808 1.00 90.69 109 ALA A CA 1
ATOM 827 C C . ALA A 1 109 ? 13.241 7.382 -6.449 1.00 90.69 109 ALA A C 1
ATOM 829 O O . ALA A 1 109 ? 12.350 7.339 -5.597 1.00 90.69 109 ALA A O 1
ATOM 830 N N . ARG A 1 110 ? 14.386 8.043 -6.242 1.00 91.25 110 ARG A N 1
ATOM 831 C CA . ARG A 1 110 ? 14.679 8.823 -5.038 1.00 91.25 110 ARG A CA 1
ATOM 832 C C . ARG A 1 110 ? 13.818 10.073 -4.920 1.00 91.25 110 ARG A C 1
ATOM 834 O O . ARG A 1 110 ? 13.431 10.407 -3.806 1.00 91.25 110 ARG A O 1
ATOM 841 N N . GLU A 1 111 ? 13.523 10.737 -6.030 1.00 89.94 111 GLU A N 1
ATOM 842 C CA . GLU A 1 111 ? 12.637 11.905 -6.058 1.00 89.94 111 GLU A CA 1
ATOM 843 C C . GLU A 1 111 ? 11.161 11.519 -5.880 1.00 89.94 111 GLU A C 1
ATOM 845 O O . GLU A 1 111 ? 10.413 12.239 -5.220 1.00 89.94 111 GLU A O 1
ATOM 850 N N . ASN A 1 112 ? 10.752 10.365 -6.419 1.00 89.50 112 ASN A N 1
ATOM 851 C CA . ASN A 1 112 ? 9.366 9.891 -6.367 1.00 89.50 112 ASN A CA 1
ATOM 852 C C . ASN A 1 112 ? 8.992 9.208 -5.045 1.00 89.50 112 ASN A C 1
ATOM 854 O O . ASN A 1 112 ? 7.835 9.267 -4.622 1.00 89.50 112 ASN A O 1
ATOM 858 N N . CYS A 1 113 ? 9.939 8.517 -4.403 1.00 90.94 113 CYS A N 1
ATOM 859 C CA . CYS A 1 113 ? 9.686 7.875 -3.119 1.00 90.94 113 CYS A CA 1
ATOM 860 C C . CYS A 1 113 ? 9.504 8.917 -2.014 1.00 90.94 113 CYS A C 1
ATOM 862 O O . CYS A 1 113 ? 10.315 9.820 -1.821 1.00 90.94 113 CYS A O 1
ATOM 864 N N . LEU A 1 114 ? 8.473 8.711 -1.210 1.00 90.62 114 LEU A N 1
ATOM 865 C CA . LEU A 1 114 ? 8.237 9.435 0.025 1.00 90.62 114 LEU A CA 1
ATOM 866 C C . LEU A 1 114 ? 8.681 8.590 1.218 1.00 90.62 114 LEU A C 1
ATOM 868 O O . LEU A 1 114 ? 8.899 7.385 1.116 1.00 90.62 114 LEU A O 1
ATOM 872 N N . MET A 1 115 ? 8.782 9.229 2.377 1.00 91.62 115 MET A N 1
ATOM 873 C CA . MET A 1 115 ? 8.854 8.512 3.645 1.00 91.62 115 MET A CA 1
ATOM 874 C C . MET A 1 115 ? 7.435 8.247 4.130 1.00 91.62 115 MET A C 1
ATOM 876 O O . MET A 1 115 ? 6.648 9.192 4.213 1.00 91.62 115 MET A O 1
ATOM 880 N N . ALA A 1 116 ? 7.138 6.996 4.472 1.00 91.50 116 ALA A N 1
ATOM 881 C CA . ALA A 1 116 ? 5.891 6.609 5.113 1.00 91.50 116 ALA A CA 1
ATOM 882 C C . ALA A 1 116 ? 5.742 7.338 6.456 1.00 91.50 116 ALA A C 1
ATOM 884 O O . ALA A 1 116 ? 6.698 7.417 7.243 1.00 91.50 116 ALA A O 1
ATOM 885 N N . LYS A 1 117 ? 4.556 7.897 6.706 1.00 87.31 117 LYS A N 1
ATOM 886 C CA . LYS A 1 117 ? 4.291 8.746 7.873 1.00 87.31 117 LYS A CA 1
ATOM 887 C C . LYS A 1 117 ? 3.272 8.124 8.822 1.00 87.31 117 LYS A C 1
ATOM 889 O O . LYS A 1 117 ? 2.453 7.309 8.404 1.00 87.31 117 LYS A O 1
ATOM 894 N N . PRO A 1 118 ? 3.279 8.547 10.098 1.00 88.12 118 PRO A N 1
ATOM 895 C CA . PRO A 1 118 ? 2.195 8.229 11.009 1.00 88.12 118 PRO A CA 1
ATOM 896 C C . PRO A 1 118 ? 0.835 8.673 10.466 1.00 88.12 118 PRO A C 1
ATOM 898 O O . PRO A 1 118 ? 0.719 9.738 9.850 1.00 88.12 118 PRO A O 1
ATOM 901 N N . LEU A 1 119 ? -0.194 7.868 10.730 1.00 86.06 119 LEU A N 1
ATOM 902 C CA . LEU A 1 119 ? -1.559 8.172 10.325 1.00 86.06 119 LEU A CA 1
ATOM 903 C C . LEU A 1 119 ? -2.097 9.375 11.107 1.00 86.06 119 LEU A C 1
ATOM 905 O O . LEU A 1 119 ? -2.257 9.307 12.321 1.00 86.06 119 LEU A O 1
ATOM 909 N N . ALA A 1 120 ? -2.422 10.462 10.406 1.00 81.56 120 ALA A N 1
ATOM 910 C CA . ALA A 1 120 ? -3.058 11.635 11.014 1.00 81.56 120 ALA A CA 1
ATOM 911 C C . ALA A 1 120 ? -4.582 11.474 11.197 1.00 81.56 120 ALA A C 1
ATOM 913 O O . ALA A 1 120 ? -5.188 12.197 11.982 1.00 81.56 120 ALA A O 1
ATOM 914 N N . GLY A 1 121 ? -5.196 10.545 10.464 1.00 85.62 121 GLY A N 1
ATOM 915 C CA . GLY A 1 121 ? -6.632 10.275 10.467 1.00 85.62 121 GLY A CA 1
ATOM 916 C C . GLY A 1 121 ? -7.063 9.549 9.193 1.00 85.62 121 GLY A C 1
ATOM 917 O O . GLY A 1 121 ? -6.343 9.551 8.190 1.00 85.62 121 GLY A O 1
ATOM 918 N N . PHE A 1 122 ? -8.234 8.920 9.229 1.00 90.44 122 PHE A N 1
ATOM 919 C CA . PHE A 1 122 ? -8.768 8.177 8.092 1.00 90.44 122 PHE A CA 1
ATOM 920 C C . PHE A 1 122 ? -9.476 9.086 7.086 1.00 90.44 122 PHE A C 1
ATOM 922 O O . PHE A 1 122 ? -10.235 9.973 7.466 1.00 90.44 122 PHE A O 1
ATOM 929 N N . LEU A 1 123 ? -9.241 8.842 5.796 1.00 89.19 123 LEU A N 1
ATOM 930 C CA . LEU A 1 123 ? -9.977 9.473 4.702 1.00 89.19 123 LEU A CA 1
ATOM 931 C C . LEU A 1 123 ? -11.179 8.598 4.351 1.00 89.19 123 LEU A C 1
ATOM 933 O O . LEU A 1 123 ? -11.113 7.759 3.453 1.00 89.19 123 LEU A O 1
ATOM 937 N N . ILE A 1 124 ? -12.258 8.772 5.109 1.00 91.12 124 ILE A N 1
ATOM 938 C CA . ILE A 1 124 ? -13.518 8.053 4.925 1.00 91.12 124 ILE A CA 1
ATOM 939 C C . ILE A 1 124 ? -14.612 9.091 4.704 1.00 91.12 124 ILE A C 1
ATOM 941 O O . ILE A 1 124 ? -14.751 10.018 5.497 1.00 91.12 124 ILE A O 1
ATOM 945 N N . GLU A 1 125 ? -15.362 8.942 3.616 1.00 88.44 125 GLU A N 1
ATOM 946 C CA . GLU A 1 125 ? -16.509 9.800 3.319 1.00 88.44 125 GLU A CA 1
ATOM 947 C C . GLU A 1 125 ? -17.668 9.490 4.275 1.00 88.44 125 GLU A C 1
ATOM 949 O O . GLU A 1 125 ? -17.884 8.326 4.625 1.00 88.44 125 GLU A O 1
ATOM 954 N N . ASP A 1 126 ? -18.436 10.512 4.663 1.00 89.00 126 ASP A N 1
ATOM 955 C CA . ASP A 1 126 ? -19.533 10.383 5.636 1.00 89.00 126 ASP A CA 1
ATOM 956 C C . ASP A 1 126 ? -20.541 9.289 5.239 1.00 89.00 126 ASP A C 1
ATOM 958 O O . ASP A 1 126 ? -20.969 8.497 6.078 1.00 89.00 126 ASP A O 1
ATOM 962 N N . GLU A 1 127 ? -20.861 9.176 3.945 1.00 92.69 127 GLU A N 1
ATOM 963 C CA . GLU A 1 127 ? -21.774 8.157 3.402 1.00 92.69 127 GLU A CA 1
ATOM 964 C C . GLU A 1 127 ? -21.260 6.718 3.598 1.00 92.69 127 GLU A C 1
ATOM 966 O O . GLU A 1 127 ? -22.029 5.754 3.612 1.00 92.69 127 GLU A O 1
ATOM 971 N N . HIS A 1 128 ? -19.948 6.544 3.743 1.00 92.00 128 HIS A N 1
ATOM 972 C CA . HIS A 1 128 ? -19.295 5.241 3.856 1.00 92.00 128 HIS A CA 1
ATOM 973 C C . HIS A 1 128 ? -18.825 4.943 5.282 1.00 92.00 128 HIS A C 1
ATOM 975 O O . HIS A 1 128 ? -18.362 3.832 5.549 1.00 92.00 128 HIS A O 1
ATOM 981 N N . TYR A 1 129 ? -18.976 5.900 6.202 1.00 89.69 129 TYR A N 1
ATOM 982 C CA . TYR A 1 129 ? -18.390 5.852 7.535 1.00 89.69 129 TYR A CA 1
ATOM 983 C C . TYR A 1 129 ? -18.787 4.602 8.319 1.00 89.69 129 TYR A C 1
ATOM 985 O O . TYR A 1 129 ? -17.910 3.871 8.774 1.00 89.69 129 TYR A O 1
ATOM 993 N N . GLU A 1 130 ? -20.084 4.294 8.414 1.00 87.94 130 GLU A N 1
ATOM 994 C CA . GLU A 1 130 ? -20.563 3.128 9.172 1.00 87.94 130 GLU A CA 1
ATOM 995 C C . GLU A 1 130 ? -20.016 1.806 8.613 1.00 87.94 130 GLU A C 1
ATOM 997 O O . GLU A 1 130 ? -19.607 0.924 9.367 1.00 87.94 130 GLU A O 1
ATOM 1002 N N . LYS A 1 131 ? -19.954 1.676 7.281 1.00 87.06 131 LYS A N 1
ATOM 1003 C CA . LYS A 1 131 ? -19.483 0.453 6.614 1.00 87.06 131 LYS A CA 1
ATOM 1004 C C . LYS A 1 131 ? -17.973 0.265 6.740 1.00 87.06 131 LYS A C 1
ATOM 1006 O O . LYS A 1 131 ? -17.510 -0.857 6.927 1.00 87.06 131 LYS A O 1
ATOM 1011 N N . VAL A 1 132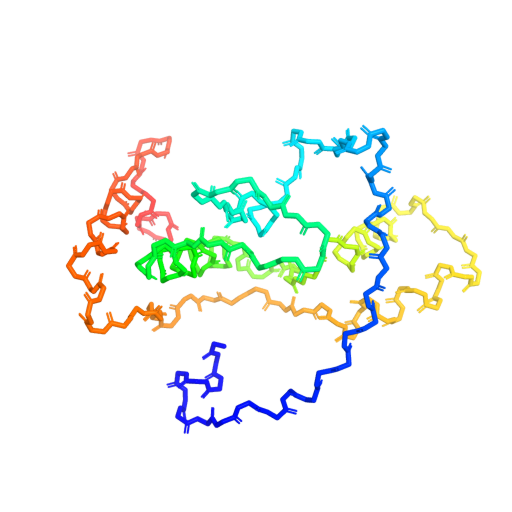 ? -17.203 1.343 6.597 1.00 93.88 132 VAL A N 1
ATOM 1012 C CA . VAL A 1 132 ? -15.734 1.279 6.601 1.00 93.88 132 VAL A CA 1
ATOM 1013 C C . VAL A 1 132 ? -15.184 1.212 8.023 1.00 93.88 132 VAL A C 1
ATOM 1015 O O . VAL A 1 132 ? -14.196 0.519 8.253 1.00 93.88 132 VAL A O 1
ATOM 1018 N N . THR A 1 133 ? -15.832 1.866 8.990 1.00 92.56 133 THR A N 1
ATOM 1019 C CA . THR A 1 133 ? -15.371 1.872 10.387 1.00 92.56 133 THR A CA 1
ATOM 1020 C C . THR A 1 133 ? -15.365 0.471 10.985 1.00 92.56 133 THR A C 1
ATOM 1022 O O . THR A 1 133 ? -14.370 0.103 11.597 1.00 92.56 133 THR A O 1
ATOM 1025 N N . GLY A 1 134 ? -16.382 -0.355 10.709 1.00 93.12 134 GLY A N 1
ATOM 1026 C CA . GLY A 1 134 ? -16.389 -1.749 11.172 1.00 93.12 134 GLY A CA 1
ATOM 1027 C C . GLY A 1 134 ? -15.172 -2.548 10.684 1.00 93.12 134 GLY A C 1
ATOM 1028 O O . GLY A 1 134 ? -14.534 -3.248 11.463 1.00 93.12 134 GLY A O 1
ATOM 1029 N N . LEU A 1 135 ? -14.765 -2.367 9.420 1.00 93.81 135 LEU A N 1
ATOM 1030 C CA . LEU A 1 135 ? -13.538 -2.980 8.895 1.00 93.81 135 LEU A CA 1
ATOM 1031 C C . LEU A 1 135 ? -12.282 -2.465 9.614 1.00 93.81 135 LEU A C 1
ATOM 1033 O O . LEU A 1 135 ? -11.365 -3.236 9.893 1.00 93.81 135 LEU A O 1
ATOM 1037 N N . VAL A 1 136 ? -12.207 -1.159 9.878 1.00 94.62 136 VAL A N 1
ATOM 1038 C CA . VAL A 1 136 ? -11.067 -0.557 10.582 1.00 94.62 136 VAL A CA 1
ATOM 1039 C C . VAL A 1 136 ? -10.972 -1.099 12.009 1.00 94.62 136 VAL A C 1
ATOM 1041 O O . VAL A 1 136 ? -9.886 -1.489 12.432 1.00 94.62 136 VAL A O 1
ATOM 1044 N N . GLU A 1 137 ? -12.089 -1.184 12.728 1.00 94.25 137 GLU A 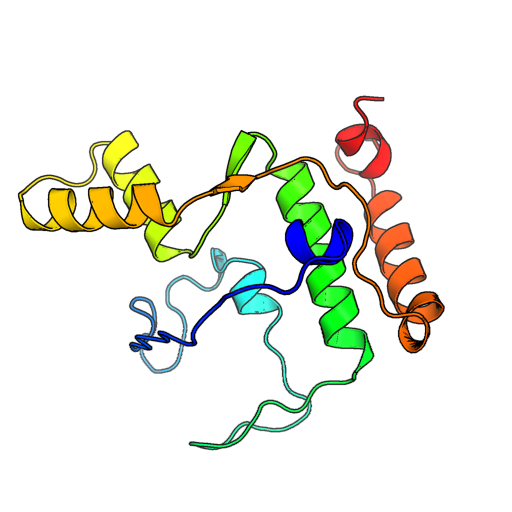N 1
ATOM 1045 C CA . GLU A 1 137 ? -12.165 -1.749 14.079 1.00 94.25 137 GLU A CA 1
ATOM 1046 C C . GLU A 1 137 ? -11.748 -3.227 14.107 1.00 94.25 137 GLU A C 1
ATOM 1048 O O . GLU A 1 137 ? -10.957 -3.635 14.965 1.00 94.25 137 GLU A O 1
ATOM 1053 N N . ASP A 1 138 ? -12.195 -4.019 13.130 1.00 95.00 138 ASP A N 1
ATOM 1054 C CA . ASP A 1 138 ? -11.785 -5.417 12.976 1.00 95.00 138 ASP A CA 1
ATOM 1055 C C . ASP A 1 138 ? -10.265 -5.542 12.779 1.00 95.00 138 ASP A C 1
ATOM 1057 O O . ASP A 1 138 ? -9.612 -6.382 13.404 1.00 95.00 138 ASP A O 1
ATOM 1061 N N . ILE A 1 139 ? -9.667 -4.681 11.948 1.00 94.38 139 ILE A N 1
ATOM 1062 C CA . ILE A 1 139 ? -8.214 -4.673 11.725 1.00 94.38 139 ILE A CA 1
ATOM 1063 C C . ILE A 1 139 ? -7.469 -4.258 12.996 1.00 94.38 139 ILE A C 1
ATOM 1065 O O . ILE A 1 139 ? -6.491 -4.905 13.368 1.00 94.38 139 ILE A O 1
ATOM 1069 N N . LEU A 1 140 ? -7.907 -3.188 13.660 1.00 92.81 140 LEU A N 1
ATOM 1070 C CA . LEU A 1 140 ? -7.242 -2.642 14.843 1.00 92.81 140 LEU A CA 1
ATOM 1071 C C . LEU A 1 140 ? -7.306 -3.600 16.040 1.00 92.81 140 LEU A C 1
ATOM 1073 O O . LEU A 1 140 ? -6.330 -3.719 16.785 1.00 92.81 140 LEU A O 1
ATOM 1077 N N . SER A 1 141 ? -8.410 -4.334 16.185 1.00 95.31 141 SER A N 1
ATOM 1078 C CA . SER A 1 141 ? -8.604 -5.331 17.243 1.00 95.31 141 SER A CA 1
ATOM 1079 C C . SER A 1 141 ? -7.929 -6.681 16.963 1.00 95.31 141 SER A C 1
ATOM 1081 O O . SER A 1 141 ? -7.711 -7.466 17.897 1.00 95.31 141 SER A O 1
ATOM 1083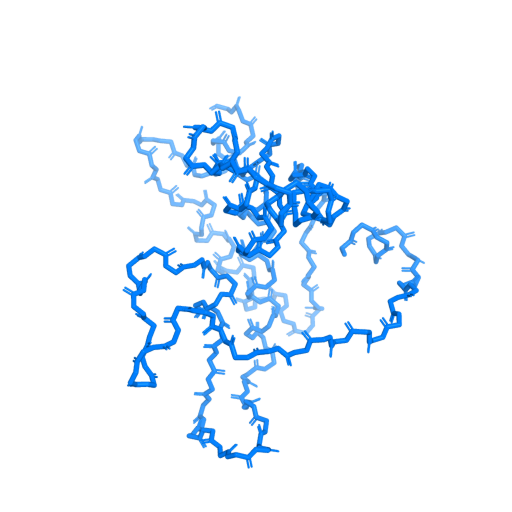 N N . ALA A 1 142 ? -7.553 -6.959 15.707 1.00 95.25 142 ALA A N 1
ATOM 1084 C CA . ALA A 1 142 ? -6.839 -8.176 15.337 1.00 95.25 142 ALA A CA 1
ATOM 1085 C C . ALA A 1 142 ? -5.544 -8.330 16.150 1.00 95.25 142 ALA A C 1
ATOM 1087 O O . ALA A 1 142 ? -4.862 -7.354 16.463 1.00 95.25 142 ALA A O 1
ATOM 1088 N N . ARG A 1 143 ? -5.189 -9.573 16.507 1.00 93.00 143 ARG A N 1
ATOM 1089 C CA . ARG A 1 143 ? -4.025 -9.843 17.364 1.00 93.00 143 ARG A CA 1
ATOM 1090 C C . ARG A 1 143 ? -2.856 -10.433 16.592 1.00 93.00 143 ARG A C 1
ATOM 1092 O O . ARG A 1 143 ? -2.996 -11.455 15.925 1.00 93.00 143 ARG A O 1
ATOM 1099 N N . LEU A 1 144 ? -1.677 -9.850 16.793 1.00 89.25 144 LEU A N 1
ATOM 1100 C CA . LEU A 1 144 ? -0.397 -10.364 16.322 1.00 89.25 144 LEU A CA 1
ATOM 1101 C C . LEU A 1 144 ? 0.530 -10.559 17.526 1.00 89.25 144 LEU A C 1
ATOM 1103 O O . LEU A 1 144 ? 0.785 -9.628 18.290 1.00 89.25 144 LEU A O 1
ATOM 1107 N N . SER A 1 145 ? 1.013 -11.788 17.726 1.00 89.69 145 SER A N 1
ATOM 1108 C CA . SER A 1 145 ? 1.898 -12.139 18.852 1.00 89.69 145 SER A CA 1
ATOM 1109 C C . SER A 1 145 ? 1.360 -11.687 20.222 1.00 89.69 145 SER A C 1
ATOM 1111 O O . SER A 1 145 ? 2.108 -11.223 21.079 1.00 89.69 145 SER A O 1
ATOM 1113 N N . GLY A 1 146 ? 0.042 -11.793 20.422 1.00 91.12 146 GLY A N 1
ATOM 1114 C CA . GLY A 1 146 ? -0.627 -11.468 21.684 1.00 91.12 146 GLY A CA 1
ATOM 1115 C C . GLY A 1 146 ? -1.004 -9.995 21.886 1.00 91.12 146 GLY A C 1
ATOM 1116 O O . GLY A 1 146 ? -1.777 -9.720 22.803 1.00 91.12 146 GLY A O 1
ATOM 1117 N N . ARG A 1 147 ? -0.568 -9.066 21.027 1.00 91.62 147 ARG A N 1
ATOM 1118 C CA . ARG A 1 147 ? -0.956 -7.640 21.070 1.00 91.62 147 ARG A CA 1
ATOM 1119 C C . ARG A 1 147 ? -1.961 -7.304 19.977 1.00 91.62 147 ARG A C 1
ATOM 1121 O O . ARG A 1 147 ? -1.942 -7.963 18.939 1.00 91.62 147 ARG A O 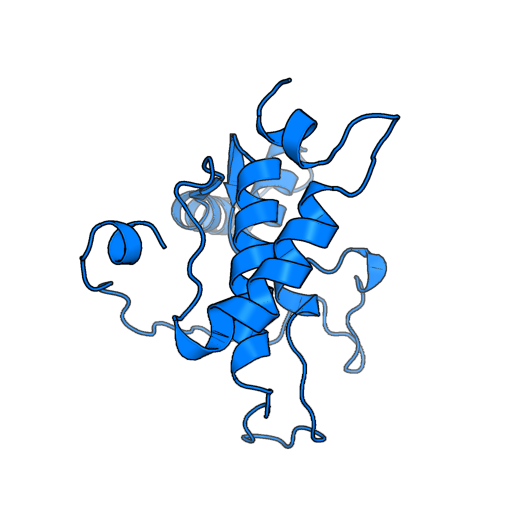1
ATOM 1128 N N . SER A 1 148 ? -2.838 -6.329 20.217 1.00 93.19 148 SER A N 1
ATOM 1129 C CA . SER A 1 148 ? -3.708 -5.813 19.156 1.00 93.19 148 SER A CA 1
ATOM 1130 C C . SER A 1 148 ? -2.881 -5.026 18.131 1.00 93.19 148 SER A C 1
ATOM 1132 O O . SER A 1 148 ? -1.792 -4.538 18.454 1.00 93.19 148 SER A O 1
ATOM 1134 N N . ILE A 1 149 ? -3.369 -4.902 16.896 1.00 90.75 149 ILE A N 1
ATOM 1135 C CA . ILE A 1 149 ? -2.739 -4.018 15.908 1.00 90.75 149 ILE A CA 1
ATOM 1136 C C . ILE A 1 149 ? -2.748 -2.574 16.420 1.00 90.75 149 ILE A C 1
ATOM 1138 O O . ILE A 1 149 ? -1.740 -1.888 16.279 1.00 90.75 149 ILE A O 1
ATOM 1142 N N . GLU A 1 150 ? -3.819 -2.131 17.080 1.00 90.62 150 GLU A N 1
ATOM 1143 C CA . GLU A 1 150 ? -3.884 -0.803 17.697 1.00 90.62 150 GLU A CA 1
ATOM 1144 C C . GLU A 1 150 ? -2.752 -0.564 18.709 1.00 90.62 150 GLU A C 1
ATOM 1146 O O . GLU A 1 150 ? -2.102 0.483 18.665 1.00 90.62 150 GLU A O 1
ATOM 1151 N N . ASP A 1 151 ? -2.476 -1.525 19.594 1.00 90.38 151 ASP A N 1
ATOM 1152 C CA . ASP A 1 151 ? -1.390 -1.407 20.575 1.00 90.38 151 ASP A CA 1
ATOM 1153 C C . ASP A 1 151 ? -0.028 -1.330 19.883 1.00 90.38 151 ASP A C 1
ATOM 1155 O O . ASP A 1 151 ? 0.821 -0.519 20.253 1.00 90.38 151 ASP A O 1
ATOM 1159 N N . ILE A 1 152 ? 0.172 -2.144 18.839 1.00 86.25 152 ILE A N 1
ATOM 1160 C CA . ILE A 1 152 ? 1.403 -2.142 18.040 1.00 86.25 152 ILE A CA 1
ATOM 1161 C C . ILE A 1 152 ? 1.608 -0.777 17.375 1.00 86.25 152 ILE A C 1
ATOM 1163 O O . ILE A 1 152 ? 2.715 -0.243 17.416 1.00 86.25 152 ILE A O 1
ATOM 1167 N N . LEU A 1 153 ? 0.553 -0.203 16.796 1.00 84.56 153 LEU A N 1
ATOM 1168 C CA . LEU A 1 153 ? 0.596 1.101 16.133 1.00 84.56 153 LEU A CA 1
ATOM 1169 C C . LEU A 1 153 ? 0.858 2.250 17.117 1.00 84.56 153 LEU A C 1
ATOM 1171 O O . LEU A 1 153 ? 1.591 3.186 16.800 1.00 84.56 153 LEU A O 1
ATOM 1175 N N . ASN A 1 154 ? 0.314 2.153 18.331 1.00 84.31 154 ASN A N 1
ATOM 1176 C CA . ASN A 1 154 ? 0.426 3.181 19.366 1.00 84.31 154 ASN A CA 1
ATOM 1177 C C . ASN A 1 154 ? 1.588 2.967 20.353 1.00 84.31 154 ASN A C 1
ATOM 1179 O O . ASN A 1 154 ? 1.703 3.727 21.315 1.00 84.31 154 ASN A O 1
ATOM 1183 N N . ASN A 1 155 ? 2.443 1.961 20.134 1.00 81.19 155 ASN A N 1
ATOM 1184 C CA . ASN A 1 155 ? 3.523 1.564 21.047 1.00 81.19 155 ASN A CA 1
ATOM 1185 C C . ASN A 1 155 ? 3.050 1.350 22.502 1.00 81.19 155 ASN A C 1
ATOM 1187 O O . ASN A 1 155 ? 3.697 1.818 23.443 1.00 81.19 155 ASN A O 1
ATOM 1191 N N . ARG A 1 156 ? 1.915 0.664 22.672 1.00 76.19 156 ARG A N 1
ATOM 1192 C CA . ARG A 1 156 ? 1.351 0.274 23.973 1.00 76.19 156 ARG A CA 1
ATOM 1193 C C . ARG A 1 156 ? 1.713 -1.164 24.361 1.00 76.19 156 ARG A C 1
ATOM 1195 O O . ARG A 1 156 ? 2.048 -1.989 23.471 1.00 76.19 156 ARG A O 1
#

pLDDT: mean 86.01, std 10.86, range [44.75, 95.69]